Protein AF-A0A533WAW0-F1 (afdb_monomer)

Secondary structure (DSSP, 8-state):
----EEE-TTS-HHHHHHHHHHBTTTB--EEESS-SSSS------SEEEEE---S-HHHHHHHHHHHH---TT----EEEEE--TTSTHHHHHHHHHHHHHHHHHHHHTSPP----PPPS----------

Structure (mmCIF, N/CA/C/O backbone):
data_AF-A0A533WAW0-F1
#
_entry.id   AF-A0A533WAW0-F1
#
loop_
_atom_site.group_PDB
_atom_site.id
_atom_site.type_symbol
_atom_site.label_atom_id
_atom_site.label_alt_id
_atom_site.label_comp_id
_atom_site.label_asym_id
_atom_site.label_entity_id
_atom_site.label_seq_id
_atom_site.pdbx_PDB_ins_code
_atom_site.Cartn_x
_atom_site.Cartn_y
_atom_site.Cartn_z
_atom_site.occupancy
_atom_site.B_iso_or_equiv
_atom_site.auth_seq_id
_atom_site.auth_comp_id
_atom_site.auth_asym_id
_atom_site.auth_atom_id
_atom_site.pdbx_PDB_model_num
ATOM 1 N N . ASP A 1 1 ? 9.024 -22.634 -1.710 1.00 85.88 1 ASP A N 1
ATOM 2 C CA . ASP A 1 1 ? 9.080 -21.230 -1.259 1.00 85.88 1 ASP A CA 1
ATOM 3 C C . ASP A 1 1 ? 8.464 -20.299 -2.282 1.00 85.88 1 ASP A C 1
ATOM 5 O O . ASP A 1 1 ? 8.560 -20.575 -3.473 1.00 85.88 1 ASP A O 1
ATOM 9 N N . VAL A 1 2 ? 7.799 -19.235 -1.826 1.00 92.19 2 VAL A N 1
ATOM 10 C CA . VAL A 1 2 ? 7.282 -18.167 -2.696 1.00 92.19 2 VAL A CA 1
ATOM 11 C C . VAL A 1 2 ? 8.331 -17.048 -2.726 1.00 92.19 2 VAL A C 1
ATOM 13 O O . VAL A 1 2 ? 8.596 -16.480 -1.666 1.00 92.19 2 VAL A O 1
ATOM 16 N N . PRO A 1 3 ? 8.942 -16.725 -3.883 1.00 94.81 3 PRO A N 1
ATOM 17 C CA . PRO A 1 3 ? 9.908 -15.632 -3.983 1.00 94.81 3 PRO A CA 1
ATOM 18 C C . PRO A 1 3 ? 9.279 -14.303 -3.564 1.00 94.81 3 PRO A C 1
ATOM 20 O O . PRO A 1 3 ? 8.170 -13.989 -3.993 1.00 94.81 3 PRO A O 1
ATOM 23 N N . ALA A 1 4 ? 9.977 -13.527 -2.738 1.00 95.38 4 ALA A N 1
ATOM 24 C CA . ALA A 1 4 ? 9.509 -12.241 -2.232 1.00 95.38 4 ALA A CA 1
ATOM 25 C C . ALA A 1 4 ? 10.692 -11.328 -1.895 1.00 95.38 4 ALA A C 1
ATOM 27 O O . ALA A 1 4 ? 11.792 -11.806 -1.621 1.00 95.38 4 ALA A O 1
ATOM 28 N N . GLN A 1 5 ? 10.449 -10.019 -1.874 1.00 95.19 5 GLN A N 1
ATOM 29 C CA . GLN A 1 5 ? 11.430 -9.021 -1.441 1.00 95.19 5 GLN A CA 1
ATOM 30 C C . GLN A 1 5 ? 10.830 -8.047 -0.428 1.00 95.19 5 GLN A C 1
ATOM 32 O O . GLN A 1 5 ? 9.609 -7.949 -0.271 1.00 95.19 5 GLN A O 1
ATOM 37 N N . THR A 1 6 ? 11.702 -7.317 0.272 1.00 93.31 6 THR A N 1
ATOM 38 C CA . THR A 1 6 ? 11.305 -6.305 1.257 1.00 93.31 6 THR A CA 1
ATOM 39 C C . THR A 1 6 ? 12.041 -4.991 1.028 1.00 93.31 6 THR A C 1
ATOM 41 O O . THR A 1 6 ? 13.246 -4.974 0.808 1.00 93.31 6 THR A O 1
ATOM 44 N N . ILE A 1 7 ? 11.327 -3.872 1.152 1.00 89.88 7 ILE A N 1
ATOM 45 C CA . ILE A 1 7 ? 11.906 -2.527 1.159 1.00 89.88 7 ILE A CA 1
ATOM 46 C C . ILE A 1 7 ? 11.618 -1.846 2.498 1.00 89.88 7 ILE A C 1
ATOM 48 O O . ILE A 1 7 ? 10.463 -1.632 2.880 1.00 89.88 7 ILE A O 1
ATOM 52 N N . HIS A 1 8 ? 12.682 -1.425 3.176 1.00 88.06 8 HIS A N 1
ATOM 53 C CA . HIS A 1 8 ? 12.625 -0.638 4.406 1.00 88.06 8 HIS A CA 1
ATOM 54 C C . HIS A 1 8 ? 13.751 0.410 4.442 1.00 88.06 8 HIS A C 1
ATOM 56 O O . HIS A 1 8 ? 14.577 0.512 3.532 1.00 88.06 8 HIS A O 1
ATOM 62 N N . ASN A 1 9 ? 13.797 1.197 5.517 1.00 84.00 9 ASN A N 1
ATOM 63 C CA . ASN A 1 9 ? 14.748 2.295 5.709 1.00 84.00 9 ASN A CA 1
ATOM 64 C C . ASN A 1 9 ? 16.237 1.896 5.608 1.00 84.00 9 ASN A C 1
ATOM 66 O O . ASN A 1 9 ? 17.043 2.729 5.206 1.00 84.00 9 ASN A O 1
ATOM 70 N N . GLY A 1 10 ? 16.591 0.651 5.936 1.00 87.88 10 GLY A N 1
ATOM 71 C CA . GLY A 1 10 ? 17.965 0.137 5.893 1.00 87.88 10 GLY A CA 1
ATOM 72 C C . GLY A 1 10 ? 18.451 -0.263 4.497 1.00 87.88 10 GLY A C 1
ATOM 73 O O . GLY A 1 10 ? 19.656 -0.343 4.279 1.00 87.88 10 GLY A O 1
ATOM 74 N N . VAL A 1 11 ? 17.537 -0.466 3.544 1.00 89.25 11 VAL A N 1
ATOM 75 C CA . VAL A 1 11 ? 17.880 -0.807 2.155 1.00 89.25 11 VAL A CA 1
ATOM 76 C C . VAL A 1 11 ? 18.418 0.439 1.457 1.00 89.25 11 VAL A C 1
ATOM 78 O O . VAL A 1 11 ? 17.795 1.505 1.537 1.00 89.25 11 VAL A O 1
ATOM 81 N N . LYS A 1 12 ? 19.558 0.331 0.768 1.00 90.19 12 LYS A N 1
ATOM 82 C CA . LYS A 1 12 ? 20.188 1.476 0.086 1.00 90.19 12 LYS A CA 1
ATOM 83 C C . LYS A 1 12 ? 19.366 1.906 -1.137 1.00 90.19 12 LYS A C 1
ATOM 85 O O . LYS A 1 12 ? 18.767 1.052 -1.777 1.00 90.19 12 LYS A O 1
ATOM 90 N N . PRO A 1 13 ? 19.372 3.192 -1.539 1.00 86.88 13 PRO A N 1
ATOM 91 C CA . PRO A 1 13 ? 18.577 3.673 -2.678 1.00 86.88 13 PRO A CA 1
ATOM 92 C C . PRO A 1 13 ? 18.756 2.868 -3.972 1.00 86.88 13 PRO A C 1
ATOM 94 O O . PRO A 1 13 ? 17.773 2.511 -4.609 1.00 86.88 13 PRO A O 1
ATOM 97 N N . ARG A 1 14 ? 20.003 2.522 -4.322 1.00 89.38 14 ARG A N 1
ATOM 98 C CA . ARG A 1 14 ? 20.308 1.696 -5.498 1.00 89.38 14 ARG A CA 1
ATOM 99 C C . ARG A 1 14 ? 19.673 0.304 -5.411 1.00 89.38 14 ARG A C 1
ATOM 101 O O . ARG A 1 14 ? 19.051 -0.140 -6.360 1.00 89.38 14 ARG A O 1
ATOM 108 N N . GLU A 1 15 ? 19.783 -0.340 -4.258 1.00 91.25 15 GLU A N 1
ATOM 109 C CA . GLU A 1 15 ? 19.208 -1.666 -4.021 1.00 91.25 15 GLU A CA 1
ATOM 110 C C . GLU A 1 15 ? 17.671 -1.620 -4.029 1.00 91.25 15 GLU A C 1
ATOM 112 O O . GLU A 1 15 ? 17.030 -2.505 -4.578 1.00 91.25 15 GLU A O 1
ATOM 117 N N . ARG A 1 16 ? 17.051 -0.545 -3.516 1.00 89.12 16 ARG A N 1
ATOM 118 C CA . ARG A 1 16 ? 15.594 -0.340 -3.642 1.00 89.12 16 ARG A CA 1
ATOM 119 C C . ARG A 1 16 ? 15.157 -0.271 -5.101 1.00 89.12 16 ARG A C 1
ATOM 121 O O . ARG A 1 16 ? 14.115 -0.823 -5.437 1.00 89.12 16 ARG A O 1
ATOM 128 N N . GLN A 1 17 ? 15.934 0.419 -5.934 1.00 87.31 17 GLN A N 1
ATOM 129 C CA . GLN A 1 17 ? 15.665 0.532 -7.362 1.00 87.31 17 GLN A CA 1
ATOM 130 C C . GLN A 1 17 ? 15.775 -0.836 -8.048 1.00 87.31 17 GLN A C 1
ATOM 132 O O . GLN A 1 17 ? 14.845 -1.230 -8.741 1.00 87.31 17 GLN A O 1
ATOM 137 N N . GLU A 1 18 ? 16.845 -1.589 -7.780 1.00 91.06 18 GLU A N 1
ATOM 138 C CA . GLU A 1 18 ? 17.045 -2.949 -8.306 1.00 91.06 18 GLU A CA 1
ATOM 139 C C . GLU A 1 18 ? 15.896 -3.889 -7.888 1.00 91.06 18 GLU A C 1
ATOM 141 O O . GLU A 1 18 ? 15.332 -4.603 -8.716 1.00 91.06 18 GLU A O 1
ATOM 146 N N . ILE A 1 19 ? 15.467 -3.820 -6.621 1.00 92.44 19 ILE A N 1
ATOM 147 C CA . ILE A 1 19 ? 14.297 -4.551 -6.120 1.00 92.44 19 ILE A CA 1
ATOM 148 C C . ILE A 1 19 ? 13.053 -4.168 -6.938 1.00 92.44 19 ILE A C 1
ATOM 150 O O . ILE A 1 19 ? 12.413 -5.048 -7.513 1.00 92.44 19 ILE A O 1
ATOM 154 N N . LEU A 1 20 ? 12.715 -2.879 -7.044 1.00 88.19 20 LEU A N 1
ATOM 155 C CA . LEU A 1 20 ? 11.525 -2.423 -7.775 1.00 88.19 20 LEU A CA 1
ATOM 156 C C . LEU A 1 20 ? 11.552 -2.781 -9.270 1.00 88.19 20 LEU A C 1
ATOM 158 O O . LEU A 1 20 ? 10.501 -3.073 -9.833 1.00 88.19 20 LEU A O 1
ATOM 162 N N . GLU A 1 21 ? 12.723 -2.794 -9.909 1.00 89.12 21 GLU A N 1
ATOM 163 C CA . GLU A 1 21 ? 12.883 -3.145 -11.327 1.00 89.12 21 GLU A CA 1
ATOM 164 C C . GLU A 1 21 ? 12.603 -4.625 -11.625 1.00 89.12 21 GLU A C 1
ATOM 166 O O . GLU A 1 21 ? 12.087 -4.942 -12.706 1.00 89.12 21 GLU A O 1
ATOM 171 N N . SER A 1 22 ? 12.914 -5.512 -10.677 1.00 91.50 22 SER A N 1
ATOM 172 C CA . SER A 1 22 ? 12.611 -6.950 -10.734 1.00 91.50 22 SER A CA 1
ATOM 173 C C . SER A 1 22 ? 11.187 -7.293 -10.275 1.00 91.50 22 SER A C 1
ATOM 175 O O . SER A 1 22 ? 10.692 -8.394 -10.539 1.00 91.50 22 SER A O 1
ATOM 177 N N . TRP A 1 23 ? 10.500 -6.372 -9.593 1.00 90.25 23 TRP A N 1
ATOM 178 C CA . TRP A 1 23 ? 9.151 -6.607 -9.084 1.00 90.25 23 TRP A CA 1
ATOM 179 C C . TRP A 1 23 ? 8.125 -6.735 -10.219 1.00 90.25 23 TRP A C 1
ATOM 181 O O . TRP A 1 23 ? 8.097 -5.941 -11.158 1.00 90.25 23 TRP A O 1
ATOM 191 N N . GLY A 1 24 ? 7.276 -7.761 -10.142 1.00 86.69 24 GLY A N 1
ATOM 192 C CA . GLY A 1 24 ? 6.322 -8.120 -11.194 1.00 86.69 24 GLY A CA 1
ATOM 193 C C . GLY A 1 24 ? 6.931 -8.919 -12.353 1.00 86.69 24 GLY A C 1
ATOM 194 O O . GLY A 1 24 ? 6.198 -9.289 -13.268 1.00 86.69 24 GLY A O 1
ATOM 195 N N . LYS A 1 25 ? 8.244 -9.197 -12.314 1.00 91.06 25 LYS A N 1
ATOM 196 C CA . LYS A 1 25 ? 8.957 -10.056 -13.275 1.00 91.06 25 LYS A CA 1
ATOM 197 C C . LYS A 1 25 ? 9.475 -11.319 -12.593 1.00 91.06 25 LYS A C 1
ATOM 199 O O . LYS A 1 25 ? 9.062 -12.418 -12.945 1.00 91.06 25 LYS A O 1
ATOM 204 N N . ASP A 1 26 ? 10.317 -11.136 -11.576 1.00 94.62 26 ASP A N 1
ATOM 205 C CA . ASP A 1 26 ? 11.028 -12.231 -10.901 1.00 94.62 26 ASP A CA 1
ATOM 206 C C . ASP A 1 26 ? 10.290 -12.693 -9.637 1.00 94.62 26 ASP A C 1
ATOM 208 O O . ASP A 1 26 ? 10.389 -13.843 -9.211 1.00 94.62 26 ASP A O 1
ATOM 212 N N . TYR A 1 27 ? 9.532 -11.783 -9.024 1.00 94.38 27 TYR A N 1
ATOM 213 C CA . TYR A 1 27 ? 8.708 -12.036 -7.849 1.00 94.38 27 TYR A CA 1
ATOM 214 C C . TYR A 1 27 ? 7.517 -11.069 -7.811 1.00 94.38 27 TYR A C 1
ATOM 216 O O . TYR A 1 27 ? 7.551 -9.983 -8.395 1.00 94.38 27 TYR A O 1
ATOM 224 N N . PHE A 1 28 ? 6.460 -11.452 -7.095 1.00 90.81 28 PHE A N 1
ATOM 225 C CA . PHE A 1 28 ? 5.206 -10.690 -7.012 1.00 90.81 28 PHE A CA 1
ATOM 226 C C . PHE A 1 28 ? 4.901 -10.143 -5.610 1.00 90.81 28 PHE A C 1
ATOM 228 O O . PHE A 1 28 ? 4.406 -9.020 -5.513 1.00 90.81 28 PHE A O 1
ATOM 235 N N . PRO A 1 29 ? 5.198 -10.851 -4.507 1.00 93.25 29 PRO A N 1
ATOM 236 C CA . PRO A 1 29 ? 5.065 -10.285 -3.171 1.00 93.25 29 PRO A CA 1
ATOM 237 C C . PRO A 1 29 ? 6.202 -9.303 -2.865 1.00 93.25 29 PRO A C 1
ATOM 239 O O . PRO A 1 29 ? 7.377 -9.672 -2.852 1.00 93.25 29 PRO A O 1
ATOM 242 N N . LEU A 1 30 ? 5.838 -8.057 -2.569 1.00 91.12 30 LEU A N 1
ATOM 243 C CA . LEU A 1 30 ? 6.752 -7.025 -2.088 1.00 91.12 30 LEU A CA 1
ATOM 244 C C . LEU A 1 30 ? 6.221 -6.457 -0.772 1.00 91.12 30 LEU A C 1
ATOM 246 O O . LEU A 1 30 ? 5.150 -5.850 -0.736 1.00 91.12 30 LEU A O 1
ATOM 250 N N . LEU A 1 31 ? 6.979 -6.628 0.309 1.00 90.56 31 LEU A N 1
ATOM 251 C CA . LEU A 1 31 ? 6.686 -5.987 1.588 1.00 90.56 31 LEU A CA 1
ATOM 252 C C . LEU A 1 31 ? 7.369 -4.619 1.633 1.00 90.56 31 LEU A C 1
ATOM 254 O O . LEU A 1 31 ? 8.573 -4.514 1.409 1.00 90.56 31 LEU A O 1
ATOM 258 N N . SER A 1 32 ? 6.633 -3.559 1.967 1.00 85.19 32 SER A N 1
ATOM 259 C CA . SER A 1 32 ? 7.243 -2.247 2.182 1.00 85.19 32 SER A CA 1
ATOM 260 C C . SER A 1 32 ? 6.765 -1.563 3.451 1.00 85.19 32 SER A C 1
ATOM 262 O O . SER A 1 32 ? 5.572 -1.486 3.740 1.00 85.19 32 SER A O 1
ATOM 264 N N . VAL A 1 33 ? 7.721 -0.989 4.177 1.00 80.81 33 VAL A N 1
ATOM 265 C CA . VAL A 1 33 ? 7.507 -0.232 5.411 1.00 80.81 33 VAL A CA 1
ATOM 266 C C . VAL A 1 33 ? 8.087 1.167 5.211 1.00 80.81 33 VAL A C 1
ATOM 268 O O . VAL A 1 33 ? 9.235 1.284 4.808 1.00 80.81 33 VAL A O 1
ATOM 271 N N . HIS A 1 34 ? 7.321 2.238 5.461 1.00 67.44 34 HIS A N 1
ATOM 272 C CA . HIS A 1 34 ? 7.791 3.646 5.426 1.00 67.44 34 HIS A CA 1
ATOM 273 C C . HIS A 1 34 ? 8.444 4.177 4.118 1.00 67.44 34 HIS A C 1
ATOM 275 O O . HIS A 1 34 ? 8.844 5.334 4.096 1.00 67.44 34 HIS A 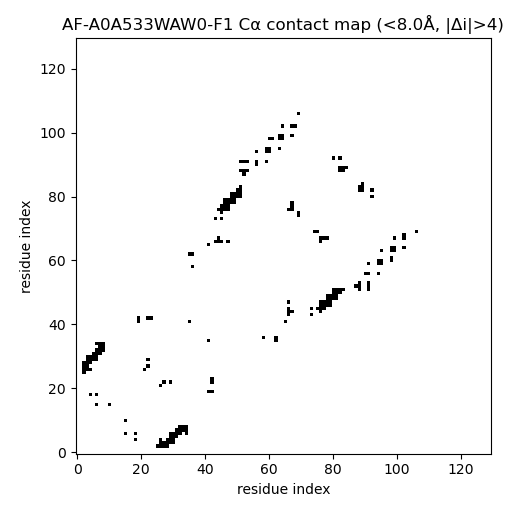O 1
ATOM 281 N N . THR A 1 35 ? 8.541 3.399 3.029 1.00 60.94 35 THR A N 1
ATOM 282 C CA . THR A 1 35 ? 9.539 3.695 1.975 1.00 60.94 35 THR A CA 1
ATOM 283 C C . THR A 1 35 ? 8.977 4.018 0.579 1.00 60.94 35 THR A C 1
ATOM 285 O O . THR A 1 35 ? 9.711 4.527 -0.261 1.00 60.94 35 THR A O 1
ATOM 288 N N . LEU A 1 36 ? 7.680 3.820 0.310 1.00 63.72 36 LEU A N 1
ATOM 289 C CA . LEU A 1 36 ? 7.080 4.079 -1.020 1.00 63.72 36 LEU A CA 1
ATOM 290 C C . LEU A 1 36 ? 6.663 5.546 -1.261 1.00 63.72 36 LEU A C 1
ATOM 292 O O . LEU A 1 36 ? 5.726 5.815 -2.009 1.00 63.72 36 LEU A O 1
ATOM 296 N N . GLU A 1 37 ? 7.281 6.509 -0.580 1.00 58.16 37 GLU A N 1
ATOM 297 C CA . GLU A 1 37 ? 6.646 7.822 -0.391 1.00 58.16 37 GLU A CA 1
ATOM 298 C C . GLU A 1 37 ? 7.161 8.937 -1.294 1.00 58.16 37 GLU A C 1
ATOM 300 O O . GLU A 1 37 ? 6.380 9.799 -1.699 1.00 58.16 37 GLU A O 1
ATOM 305 N N . ILE A 1 38 ? 8.454 8.941 -1.626 1.00 52.84 38 ILE A N 1
ATOM 306 C CA . ILE A 1 38 ? 9.075 10.061 -2.337 1.00 52.84 38 ILE A CA 1
ATOM 307 C C . ILE A 1 38 ? 10.083 9.523 -3.353 1.00 52.84 38 ILE A C 1
ATOM 309 O O . ILE A 1 38 ? 11.054 8.869 -2.983 1.00 52.84 38 ILE A O 1
ATOM 313 N N . GLY A 1 39 ? 9.846 9.818 -4.634 1.00 57.47 39 GLY A N 1
ATOM 314 C CA . GLY A 1 39 ? 10.832 9.662 -5.710 1.00 57.47 39 GLY A CA 1
ATOM 315 C C . GLY A 1 39 ? 10.820 8.347 -6.493 1.00 57.47 39 GLY A C 1
ATOM 316 O O . GLY A 1 39 ? 11.548 8.264 -7.473 1.00 57.47 39 GLY A O 1
ATOM 317 N N . TYR A 1 40 ? 9.994 7.362 -6.123 1.00 62.84 40 TYR A N 1
ATOM 318 C CA . TYR A 1 40 ? 9.915 6.080 -6.837 1.00 62.84 40 TYR A CA 1
ATOM 319 C C . TYR A 1 40 ? 8.566 5.922 -7.539 1.00 62.84 40 TYR A C 1
ATOM 321 O O . TYR A 1 40 ? 7.510 6.116 -6.926 1.00 62.84 40 TYR A O 1
ATOM 329 N N . ASP A 1 41 ? 8.613 5.584 -8.827 1.00 61.59 41 ASP A N 1
ATOM 330 C CA . ASP A 1 41 ? 7.435 5.163 -9.576 1.00 61.59 41 ASP A CA 1
ATOM 331 C C . ASP A 1 41 ? 7.130 3.718 -9.186 1.00 61.59 41 ASP A C 1
ATOM 333 O O . ASP A 1 41 ? 7.896 2.805 -9.485 1.00 61.59 41 ASP A O 1
ATOM 337 N N . VAL A 1 42 ? 6.070 3.527 -8.403 1.00 65.19 42 VAL A N 1
ATOM 338 C CA . VAL A 1 42 ? 5.653 2.195 -7.965 1.00 65.19 42 VAL A CA 1
ATOM 339 C C . VAL A 1 42 ? 4.970 1.538 -9.163 1.00 65.19 42 VAL A C 1
ATOM 341 O O . VAL A 1 42 ? 3.965 2.086 -9.626 1.00 65.19 42 VAL A O 1
ATOM 344 N N . PRO A 1 43 ? 5.473 0.390 -9.659 1.00 64.44 43 PRO A N 1
ATOM 345 C CA . PRO A 1 43 ? 4.834 -0.336 -10.745 1.00 64.44 43 PRO A CA 1
ATOM 346 C C . PRO A 1 43 ? 3.357 -0.621 -10.464 1.00 64.44 43 PRO A C 1
ATOM 348 O O . PRO A 1 43 ? 2.888 -0.596 -9.327 1.00 64.44 43 PRO A O 1
ATOM 351 N N . GLN A 1 44 ? 2.623 -0.930 -11.524 1.00 70.44 44 GLN A N 1
ATOM 352 C CA . GLN A 1 44 ? 1.205 -1.279 -11.485 1.00 70.44 44 GLN A CA 1
ATOM 353 C C . GLN A 1 44 ? 0.889 -2.347 -10.421 1.00 70.44 44 GLN A C 1
ATOM 355 O O . GLN A 1 44 ? 1.272 -3.506 -10.554 1.00 70.44 44 GLN A O 1
ATOM 360 N N . VAL A 1 45 ? 0.147 -1.966 -9.374 1.00 76.12 45 VAL A N 1
ATOM 361 C CA . VAL A 1 45 ? -0.193 -2.866 -8.256 1.00 76.12 45 VAL A CA 1
ATOM 362 C C . VAL A 1 45 ? -1.607 -3.421 -8.404 1.00 76.12 45 VAL A C 1
ATOM 364 O O . VAL A 1 45 ? -2.573 -2.697 -8.175 1.00 76.12 45 VAL A O 1
ATOM 367 N N . GLY A 1 46 ? -1.760 -4.704 -8.737 1.00 80.62 46 GLY A N 1
ATOM 368 C CA . GLY A 1 46 ? -3.082 -5.348 -8.806 1.00 80.62 46 GLY A CA 1
ATOM 369 C C . GLY A 1 46 ? -3.748 -5.539 -7.436 1.00 80.62 46 GLY A C 1
ATOM 370 O O . GLY A 1 46 ? -4.956 -5.352 -7.301 1.00 80.62 46 GLY A O 1
ATOM 371 N N . ILE A 1 47 ? -2.959 -5.868 -6.409 1.00 86.12 47 ILE A N 1
ATOM 372 C CA . ILE A 1 47 ? -3.436 -6.151 -5.050 1.00 86.12 47 ILE A CA 1
ATOM 373 C C . ILE A 1 47 ? -2.557 -5.412 -4.043 1.00 86.12 47 ILE A C 1
ATOM 375 O O . ILE A 1 47 ? -1.339 -5.577 -4.051 1.00 86.12 47 ILE A O 1
ATOM 379 N N . ALA A 1 48 ? -3.168 -4.642 -3.146 1.00 86.56 48 ALA A N 1
ATOM 380 C CA . ALA A 1 48 ? -2.497 -4.067 -1.989 1.00 86.56 48 ALA A CA 1
ATOM 381 C C . ALA A 1 48 ? -3.075 -4.618 -0.690 1.00 86.56 48 ALA A C 1
ATOM 383 O O . ALA A 1 48 ? -4.290 -4.645 -0.494 1.00 86.56 48 ALA A O 1
ATOM 384 N N . ILE A 1 49 ? -2.182 -5.010 0.214 1.00 88.94 49 ILE A N 1
ATOM 385 C CA . ILE A 1 49 ? -2.523 -5.455 1.562 1.00 88.94 49 ILE A CA 1
ATOM 386 C C . ILE A 1 49 ? -1.976 -4.421 2.538 1.00 88.94 49 ILE A C 1
ATOM 388 O O . ILE A 1 49 ? -0.780 -4.134 2.555 1.00 88.94 49 ILE A O 1
ATOM 392 N N . ILE A 1 50 ? -2.861 -3.855 3.349 1.00 85.75 50 ILE A N 1
ATOM 393 C CA . ILE A 1 50 ? -2.520 -2.905 4.401 1.00 85.75 50 ILE A CA 1
ATOM 394 C C . ILE A 1 50 ? -2.664 -3.622 5.731 1.00 85.75 50 ILE A C 1
ATOM 396 O O . ILE A 1 50 ? -3.7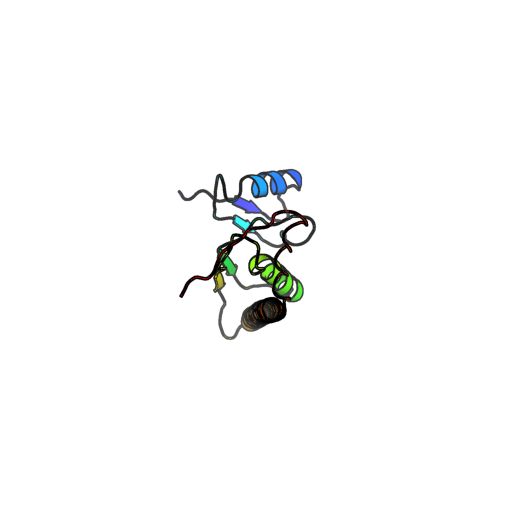59 -4.052 6.088 1.00 85.75 50 ILE A O 1
ATOM 400 N N . ILE A 1 51 ? -1.569 -3.700 6.475 1.00 86.56 51 ILE A N 1
ATOM 401 C CA . ILE A 1 51 ? -1.580 -4.150 7.864 1.00 86.56 51 ILE A CA 1
ATOM 402 C C . ILE A 1 51 ? -1.504 -2.890 8.722 1.00 86.56 51 ILE A C 1
ATOM 404 O O . ILE A 1 51 ? -0.546 -2.117 8.629 1.00 86.56 51 ILE A O 1
ATOM 408 N N . ALA A 1 52 ? -2.577 -2.615 9.458 1.00 71.88 52 ALA A N 1
ATOM 409 C CA . ALA A 1 52 ? -2.763 -1.347 10.142 1.00 71.88 52 ALA A CA 1
ATOM 410 C C . ALA A 1 52 ? -1.980 -1.297 11.464 1.00 71.88 52 ALA A C 1
ATOM 412 O O . ALA A 1 52 ? -2.239 -2.058 12.383 1.00 71.88 52 ALA A O 1
ATOM 413 N N . SER A 1 53 ? -1.014 -0.378 11.538 1.00 68.75 53 SER A N 1
ATOM 414 C CA . SER A 1 53 ? -0.529 0.242 12.777 1.00 68.75 53 SER A CA 1
ATOM 415 C C . SER A 1 53 ? 0.296 1.480 12.399 1.00 68.75 53 SER A C 1
ATOM 417 O O . SER A 1 53 ? 1.524 1.439 12.313 1.00 68.75 53 SER A O 1
ATOM 419 N N . THR A 1 54 ? -0.349 2.594 12.059 1.00 72.25 54 THR A N 1
ATOM 420 C CA . THR A 1 54 ? 0.390 3.827 11.738 1.00 72.25 54 THR A CA 1
ATOM 421 C C . THR A 1 54 ? -0.324 5.057 12.264 1.00 72.25 54 THR A C 1
ATOM 423 O O . THR A 1 54 ? -1.548 5.115 12.299 1.00 72.25 54 THR A O 1
ATOM 426 N N . SER A 1 55 ? 0.451 6.047 12.699 1.00 69.12 55 SER A N 1
ATOM 427 C CA . SER A 1 55 ? -0.039 7.364 13.105 1.00 69.12 55 SER A CA 1
ATOM 428 C C . SER A 1 55 ? -0.103 8.348 11.933 1.00 69.12 55 SER A C 1
ATOM 430 O O . SER A 1 55 ? -0.721 9.404 12.057 1.00 69.12 55 SER A O 1
ATOM 432 N N . ASN A 1 56 ? 0.493 8.016 10.780 1.00 76.31 56 ASN A N 1
ATOM 433 C CA . ASN A 1 56 ? 0.604 8.936 9.651 1.00 76.31 56 ASN A CA 1
ATOM 434 C C . ASN A 1 56 ? -0.483 8.705 8.592 1.00 76.31 56 ASN A C 1
ATOM 436 O O . ASN A 1 56 ? -0.264 8.120 7.532 1.00 76.31 56 ASN A O 1
ATOM 440 N N . MET A 1 57 ? -1.689 9.187 8.890 1.00 78.94 57 MET A N 1
ATOM 441 C CA . MET A 1 57 ? -2.874 9.003 8.043 1.00 78.94 57 MET A CA 1
ATOM 442 C C . MET A 1 57 ? -2.757 9.655 6.661 1.00 78.94 57 MET A C 1
ATOM 444 O O . MET A 1 57 ? -3.240 9.103 5.672 1.00 78.94 57 MET A O 1
ATOM 448 N N . ASN A 1 58 ? -2.085 10.804 6.564 1.00 77.19 58 ASN A N 1
ATOM 449 C CA . ASN A 1 58 ? -1.928 11.513 5.292 1.00 77.19 58 ASN A CA 1
ATOM 450 C C . ASN A 1 58 ? -1.092 10.700 4.296 1.00 77.19 58 ASN A C 1
ATOM 452 O O . ASN A 1 58 ? -1.439 10.612 3.117 1.00 77.19 58 ASN A O 1
ATOM 456 N N . GLN A 1 59 ? -0.031 10.057 4.783 1.00 76.50 59 GLN A N 1
ATOM 457 C CA . GLN A 1 59 ? 0.792 9.149 3.989 1.00 76.50 59 GLN A CA 1
ATOM 458 C C . GLN A 1 59 ? -0.002 7.934 3.499 1.00 76.50 59 GLN A C 1
ATOM 460 O O . GLN A 1 59 ? 0.076 7.583 2.322 1.00 76.50 59 GLN A O 1
ATOM 465 N N . VAL A 1 60 ? -0.828 7.331 4.363 1.00 78.06 60 VAL A N 1
ATOM 466 C CA . VAL A 1 60 ? -1.702 6.205 3.986 1.00 78.06 60 VAL A CA 1
ATOM 467 C C . VAL A 1 60 ? -2.626 6.590 2.831 1.00 78.06 60 VAL A C 1
ATOM 469 O O . VAL A 1 60 ? -2.657 5.888 1.822 1.00 78.06 60 VAL A O 1
ATOM 472 N N . ALA A 1 61 ? -3.328 7.722 2.932 1.00 78.00 61 ALA A N 1
ATOM 473 C CA . ALA A 1 61 ? -4.243 8.174 1.884 1.00 78.00 61 ALA A CA 1
ATOM 474 C C . ALA A 1 61 ? -3.536 8.353 0.529 1.00 78.00 61 ALA A C 1
ATOM 476 O O . ALA A 1 61 ? -4.045 7.923 -0.506 1.00 78.00 61 ALA A O 1
ATOM 477 N N . GLN A 1 62 ? -2.341 8.951 0.529 1.00 76.69 62 GLN A N 1
ATOM 478 C CA . GLN A 1 62 ? -1.560 9.162 -0.692 1.00 76.69 62 GLN A CA 1
ATOM 479 C C . GLN A 1 62 ? -1.055 7.850 -1.298 1.00 76.69 62 GLN A C 1
ATOM 481 O O . GLN A 1 62 ? -1.132 7.674 -2.514 1.00 76.69 62 GLN A O 1
ATOM 486 N N . ARG A 1 63 ? -0.569 6.916 -0.469 1.00 77.19 63 ARG A N 1
ATOM 487 C CA . ARG A 1 63 ? -0.143 5.580 -0.918 1.00 77.19 63 ARG A CA 1
ATOM 488 C C . ARG A 1 63 ? -1.291 4.832 -1.577 1.00 77.19 63 ARG A C 1
ATOM 490 O O . ARG A 1 63 ? -1.120 4.300 -2.668 1.00 77.19 63 ARG A O 1
ATOM 497 N N . ILE A 1 64 ? -2.469 4.850 -0.958 1.00 78.75 64 ILE A N 1
ATOM 498 C CA . ILE A 1 64 ? -3.654 4.199 -1.519 1.00 78.75 64 ILE A CA 1
ATOM 499 C C . ILE A 1 64 ? -4.073 4.846 -2.821 1.00 78.75 64 ILE A C 1
ATOM 501 O O . ILE A 1 64 ? -4.260 4.127 -3.794 1.00 78.75 64 ILE A O 1
ATOM 505 N N . GLY A 1 65 ? -4.078 6.177 -2.896 1.00 75.31 65 GLY A N 1
ATOM 506 C CA . GLY A 1 65 ? -4.310 6.887 -4.152 1.00 75.31 65 GLY A CA 1
ATOM 507 C C . GLY A 1 65 ? -3.339 6.500 -5.277 1.00 75.31 65 GLY A C 1
ATOM 508 O O . GLY A 1 65 ? -3.723 6.549 -6.439 1.00 75.31 65 GLY A O 1
ATOM 509 N N . ARG A 1 66 ? -2.094 6.098 -4.976 1.00 75.81 66 ARG A N 1
ATOM 510 C CA . ARG A 1 66 ? -1.148 5.578 -5.987 1.00 75.81 66 ARG A CA 1
ATOM 511 C C . ARG A 1 66 ? -1.483 4.151 -6.415 1.00 75.81 66 ARG A C 1
ATOM 513 O O . ARG A 1 66 ? -1.390 3.846 -7.595 1.00 75.81 66 ARG A O 1
ATOM 520 N N . VAL A 1 67 ? -1.898 3.305 -5.475 1.00 76.31 67 VAL A N 1
ATOM 521 C CA . VAL A 1 67 ? -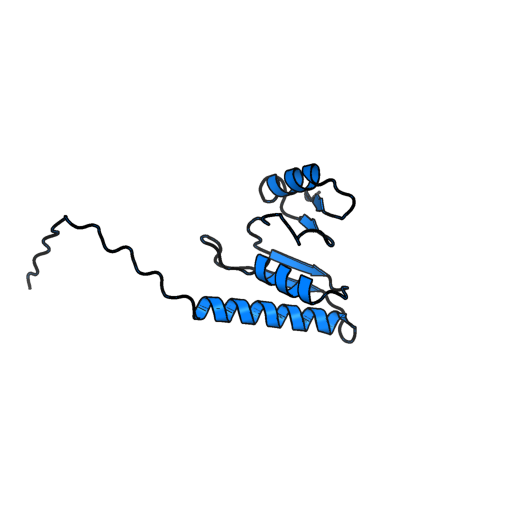2.281 1.911 -5.741 1.00 76.31 67 VAL A CA 1
ATOM 522 C C . VAL A 1 67 ? -3.560 1.824 -6.573 1.00 76.31 67 VAL A C 1
ATOM 524 O O . VAL A 1 67 ? -3.629 1.034 -7.512 1.00 76.31 67 VAL A O 1
ATOM 527 N N . VAL A 1 68 ? -4.589 2.598 -6.221 1.00 73.00 68 VAL A N 1
ATOM 528 C CA . VAL A 1 68 ? -5.931 2.458 -6.816 1.00 73.00 68 VAL A CA 1
ATOM 529 C C . VAL A 1 68 ? -6.119 3.252 -8.102 1.00 73.00 68 VAL A C 1
ATOM 531 O O . VAL A 1 68 ? -7.094 3.009 -8.809 1.00 73.00 68 VAL A O 1
ATOM 534 N N . ARG A 1 69 ? -5.173 4.142 -8.437 1.00 69.81 69 ARG A N 1
ATOM 535 C CA . ARG A 1 69 ? -5.233 4.960 -9.650 1.00 69.81 69 ARG A CA 1
ATOM 536 C C . ARG A 1 69 ? -5.437 4.075 -10.878 1.00 69.81 69 ARG A C 1
ATOM 538 O O . ARG A 1 69 ? -4.675 3.135 -11.107 1.00 69.81 69 ARG A O 1
ATOM 545 N N . LYS A 1 70 ? -6.442 4.419 -11.683 1.00 64.19 70 LYS A N 1
ATOM 546 C CA . LYS A 1 70 ? -6.666 3.809 -12.997 1.00 64.19 70 LYS A CA 1
ATOM 547 C C . LYS A 1 70 ? -5.561 4.216 -13.965 1.00 64.19 70 LYS A C 1
ATOM 549 O O . LYS A 1 70 ? -5.195 5.386 -14.055 1.00 64.19 70 LYS A O 1
ATOM 554 N N . VAL A 1 71 ? -5.059 3.238 -14.691 1.00 67.81 71 VAL A N 1
ATOM 555 C CA . VAL A 1 71 ? -3.974 3.347 -15.665 1.00 67.81 71 VAL A CA 1
ATOM 556 C C . VAL A 1 71 ? -4.290 2.354 -16.777 1.00 67.81 71 VAL A C 1
ATOM 558 O O . VAL A 1 71 ? -4.882 1.307 -16.507 1.00 67.81 71 VAL A O 1
ATOM 561 N N . ASP A 1 72 ? -3.954 2.697 -18.019 1.00 58.78 72 ASP A N 1
ATOM 562 C CA . ASP A 1 72 ? -4.305 1.876 -19.182 1.00 58.78 72 ASP A CA 1
ATOM 563 C C . ASP A 1 72 ? -3.797 0.434 -19.006 1.00 58.78 72 ASP A C 1
ATOM 565 O O . ASP A 1 72 ? -2.647 0.208 -18.624 1.00 58.78 72 ASP A O 1
ATOM 569 N N . GLY A 1 73 ? -4.681 -0.541 -19.240 1.00 65.56 73 GLY A N 1
ATOM 570 C CA . GLY A 1 73 ? -4.401 -1.969 -19.049 1.00 65.56 73 GLY A CA 1
ATOM 571 C C . GLY A 1 73 ? -4.691 -2.522 -17.647 1.00 65.56 73 GLY A C 1
ATOM 572 O O . GLY A 1 73 ? -4.501 -3.717 -17.432 1.00 65.56 73 GLY A O 1
ATOM 573 N N . LYS A 1 74 ? -5.170 -1.700 -16.702 1.00 67.75 74 LYS A N 1
ATOM 574 C CA . LYS A 1 74 ? -5.608 -2.148 -15.372 1.00 67.75 74 LYS A CA 1
ATOM 575 C C . LYS A 1 74 ? -7.085 -1.853 -15.145 1.00 67.75 74 LYS A C 1
ATOM 577 O O . LYS A 1 74 ? -7.467 -0.737 -14.791 1.00 67.75 74 LYS A O 1
ATOM 582 N N . ASP A 1 75 ? -7.900 -2.892 -15.266 1.00 68.50 75 ASP A N 1
ATOM 583 C CA . ASP A 1 75 ? -9.348 -2.766 -15.095 1.00 68.50 75 ASP A CA 1
ATOM 584 C C . ASP A 1 75 ? -9.760 -2.706 -13.618 1.00 68.50 75 ASP A C 1
ATOM 586 O O . ASP A 1 75 ? -10.787 -2.109 -13.285 1.00 68.50 75 ASP A O 1
ATOM 590 N N . 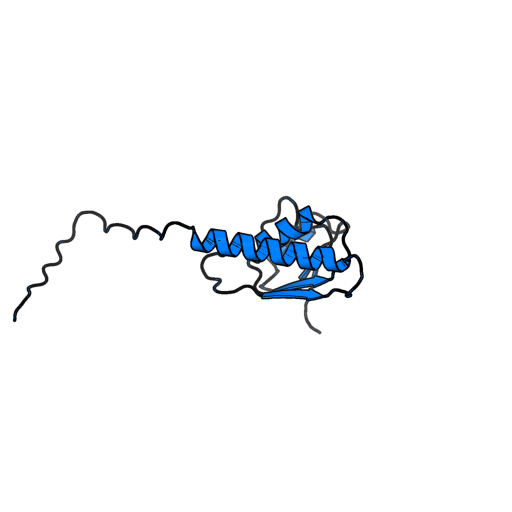GLN A 1 76 ? -8.970 -3.310 -12.718 1.00 73.25 76 GLN A N 1
ATOM 591 C CA . GLN A 1 76 ? -9.299 -3.433 -11.294 1.00 73.25 76 GLN A CA 1
ATOM 592 C C . GLN A 1 76 ? -8.058 -3.401 -10.385 1.00 73.25 76 GLN A C 1
ATOM 594 O O . GLN A 1 76 ? -6.967 -3.834 -10.759 1.00 73.25 76 GLN A O 1
ATOM 599 N N . ALA A 1 77 ? -8.240 -2.894 -9.163 1.00 82.50 77 ALA A N 1
ATOM 600 C CA . ALA A 1 77 ? -7.283 -2.973 -8.063 1.00 82.50 77 ALA A CA 1
ATOM 601 C C . ALA A 1 77 ? -8.016 -3.483 -6.818 1.00 82.50 77 ALA A C 1
A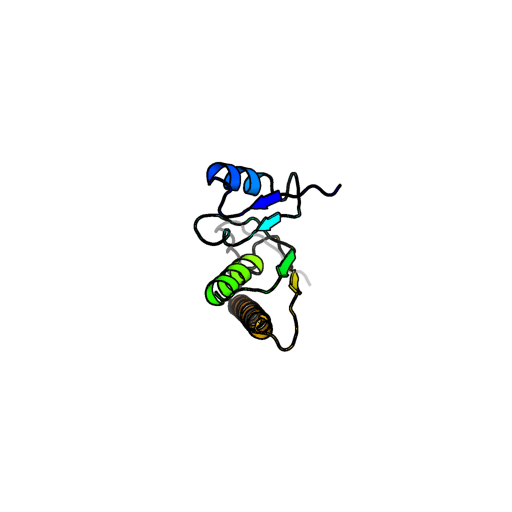TOM 603 O O . ALA A 1 77 ? -9.093 -2.977 -6.499 1.00 82.50 77 ALA A O 1
ATOM 604 N N . LEU A 1 78 ? -7.433 -4.440 -6.100 1.00 85.31 78 LEU A N 1
ATOM 605 C CA . LEU A 1 78 ? -7.972 -4.917 -4.827 1.00 85.31 78 LEU A CA 1
ATOM 606 C C . LEU A 1 78 ? -7.177 -4.323 -3.669 1.00 85.31 78 LEU A C 1
ATOM 608 O O . LEU A 1 78 ? -5.947 -4.361 -3.660 1.00 85.31 78 LEU A O 1
ATOM 612 N N . VAL A 1 79 ? -7.885 -3.791 -2.675 1.00 86.44 79 VAL A N 1
ATOM 613 C CA . VAL A 1 79 ? -7.288 -3.280 -1.439 1.00 86.44 79 VAL A CA 1
ATOM 614 C C . VAL A 1 79 ? -7.851 -4.069 -0.267 1.00 86.44 79 VAL A C 1
ATOM 616 O O . VAL A 1 79 ? -9.041 -3.985 0.029 1.00 86.44 79 VAL A O 1
ATOM 619 N N . TYR A 1 80 ? -6.984 -4.812 0.412 1.00 89.81 80 TYR A N 1
ATOM 620 C CA . TYR A 1 80 ? -7.300 -5.506 1.654 1.00 89.81 80 TYR A CA 1
ATOM 621 C C . TYR A 1 80 ? -6.761 -4.706 2.834 1.00 89.81 80 TYR A C 1
ATOM 623 O O . TYR A 1 80 ? -5.597 -4.305 2.840 1.00 89.81 80 TYR A O 1
ATOM 631 N N . VAL A 1 81 ? -7.599 -4.493 3.847 1.00 89.50 81 VAL A N 1
ATOM 632 C CA . VAL A 1 81 ? -7.208 -3.837 5.099 1.00 89.50 81 VAL A CA 1
ATOM 633 C C . VAL A 1 81 ? -7.362 -4.836 6.232 1.00 89.50 81 VAL A C 1
ATOM 635 O O . VAL A 1 81 ? -8.474 -5.257 6.542 1.00 89.50 81 VAL A O 1
ATOM 638 N N . VAL A 1 82 ? -6.244 -5.201 6.849 1.00 91.00 82 VAL A N 1
ATOM 639 C CA . VAL A 1 82 ? -6.204 -5.999 8.074 1.00 91.00 82 VAL A CA 1
ATOM 640 C C . VAL A 1 82 ? -6.088 -5.029 9.243 1.00 91.00 82 VAL A C 1
ATOM 642 O O . VAL A 1 82 ? -5.126 -4.262 9.319 1.00 91.00 82 VAL A O 1
ATOM 645 N N . TYR A 1 83 ? -7.090 -5.033 10.120 1.00 89.88 83 TYR A N 1
ATOM 646 C CA . TYR A 1 83 ? -7.203 -4.112 11.248 1.00 89.88 83 TYR A CA 1
ATOM 647 C C . TYR A 1 83 ? -7.824 -4.806 12.460 1.00 89.88 83 TYR A C 1
ATOM 649 O O . TYR A 1 83 ? -8.572 -5.775 12.307 1.00 89.88 83 TYR A O 1
ATOM 657 N N . VAL A 1 84 ? -7.545 -4.290 13.657 1.00 91.12 84 VAL A N 1
ATOM 658 C CA . VAL A 1 84 ? -8.215 -4.733 14.885 1.00 91.12 84 VAL A CA 1
ATOM 659 C C . VAL A 1 84 ? -9.313 -3.738 15.255 1.00 91.12 84 VAL A C 1
ATOM 661 O O . VAL A 1 84 ? -9.037 -2.573 15.544 1.00 91.12 84 VAL A O 1
ATOM 664 N N . SER A 1 85 ? -10.564 -4.201 15.257 1.00 90.75 85 SER A N 1
ATOM 665 C CA . SER A 1 85 ? -11.735 -3.383 15.602 1.00 90.75 85 SER A CA 1
ATOM 666 C C . SER A 1 85 ? -11.658 -2.844 17.033 1.00 90.75 85 SER A C 1
ATOM 668 O O . SER A 1 85 ? -11.238 -3.557 17.944 1.00 90.75 85 SER A O 1
ATOM 670 N N . GLY A 1 86 ? -12.123 -1.611 17.248 1.00 90.62 86 GLY A N 1
ATOM 671 C CA . GLY A 1 86 ? -12.124 -0.968 18.567 1.00 90.62 86 GLY A CA 1
ATOM 672 C C . GLY A 1 86 ? -10.753 -0.433 18.986 1.00 90.62 86 GLY A C 1
ATOM 673 O O . GLY A 1 86 ? -10.547 -0.095 20.151 1.00 90.62 86 GLY A O 1
ATOM 674 N N . THR A 1 87 ? -9.806 -0.359 18.049 1.00 89.38 87 THR A N 1
ATOM 675 C CA . THR A 1 87 ? -8.460 0.176 18.275 1.00 89.38 87 THR A CA 1
ATOM 676 C C . THR A 1 87 ? -8.210 1.409 17.406 1.00 89.38 87 THR A C 1
ATOM 678 O O . THR A 1 87 ? -9.069 1.874 16.657 1.00 89.38 87 THR A O 1
ATOM 681 N N . LYS A 1 88 ? -6.992 1.959 17.471 1.00 84.94 88 LYS A N 1
ATOM 682 C CA . LYS A 1 88 ? -6.587 3.077 16.606 1.00 84.94 88 LYS A CA 1
ATOM 683 C C . LYS A 1 88 ? -6.637 2.724 15.113 1.00 84.94 88 LYS A C 1
ATOM 685 O O . LYS A 1 88 ? -6.693 3.648 14.299 1.00 84.94 88 LYS A O 1
ATOM 690 N N . ASP A 1 89 ? -6.658 1.441 14.758 1.00 88.19 89 ASP A N 1
ATOM 691 C CA . ASP A 1 89 ? -6.699 0.985 13.369 1.00 88.19 89 ASP A CA 1
ATOM 692 C C . ASP A 1 89 ? -8.016 1.332 12.661 1.00 88.19 89 ASP A C 1
ATOM 694 O O . ASP A 1 89 ? -8.031 1.482 11.438 1.00 88.19 89 ASP A O 1
ATOM 698 N N . ASP A 1 90 ? -9.102 1.573 13.404 1.00 89.31 90 ASP A N 1
ATOM 699 C CA . ASP A 1 90 ? -10.377 2.034 12.834 1.00 89.31 90 ASP A CA 1
ATOM 700 C C . ASP A 1 90 ? -10.203 3.354 12.053 1.00 89.31 90 ASP A C 1
ATOM 702 O O . ASP A 1 90 ? -10.887 3.623 11.057 1.00 89.31 90 ASP A O 1
ATOM 706 N N . ASN A 1 91 ? -9.220 4.172 12.448 1.00 87.75 91 ASN A N 1
ATOM 707 C CA . ASN A 1 91 ? -8.851 5.385 11.723 1.00 87.75 91 ASN A CA 1
ATOM 708 C C . ASN A 1 91 ? -8.206 5.076 10.369 1.00 87.75 91 ASN A C 1
ATOM 710 O O . ASN A 1 91 ? -8.517 5.750 9.386 1.00 87.75 91 ASN A O 1
ATOM 714 N N . VAL A 1 92 ? -7.356 4.046 10.304 1.00 86.38 92 VAL A N 1
ATOM 715 C CA . VAL A 1 92 ? -6.733 3.587 9.054 1.00 86.38 92 VAL A CA 1
ATOM 716 C C . VAL A 1 92 ? -7.821 3.131 8.091 1.00 86.38 92 VAL A C 1
ATOM 718 O O . VAL A 1 92 ? -7.857 3.601 6.955 1.00 86.38 92 VAL A O 1
ATOM 721 N N . LEU A 1 93 ? -8.760 2.299 8.554 1.00 89.44 93 LEU A N 1
ATOM 722 C CA . LEU A 1 93 ? -9.874 1.826 7.731 1.00 89.44 93 LEU A CA 1
ATOM 723 C C . LEU A 1 93 ? -10.681 2.990 7.138 1.00 89.44 93 LEU A C 1
ATOM 725 O O . LEU A 1 93 ? -10.974 3.002 5.942 1.00 89.44 93 LEU A O 1
ATOM 729 N N . ARG A 1 94 ? -11.015 3.991 7.958 1.00 90.00 94 ARG A N 1
ATOM 730 C CA . ARG A 1 94 ? -11.764 5.179 7.524 1.00 90.00 94 ARG A CA 1
ATOM 731 C C . ARG A 1 94 ? -11.016 5.993 6.467 1.00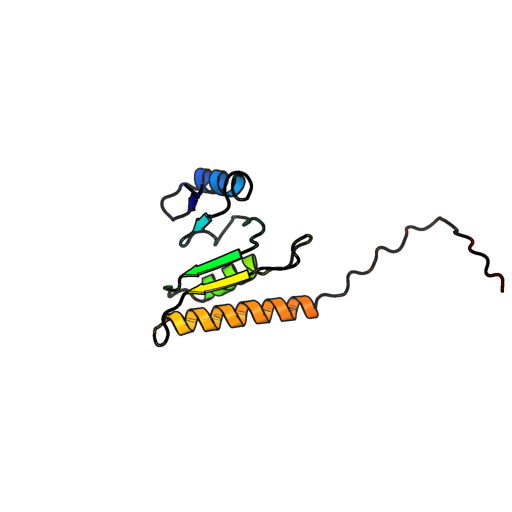 90.00 94 ARG A C 1
ATOM 733 O O . ARG A 1 94 ? -11.621 6.421 5.487 1.00 90.00 94 ARG A O 1
ATOM 740 N N . VAL A 1 95 ? -9.712 6.188 6.643 1.00 88.19 95 VAL A N 1
ATOM 741 C CA . VAL A 1 95 ? -8.871 6.927 5.688 1.00 88.19 95 VAL A CA 1
ATOM 742 C C . VAL A 1 95 ? -8.751 6.179 4.363 1.00 88.19 95 VAL A C 1
ATOM 744 O O . VAL A 1 95 ? -8.852 6.799 3.305 1.00 88.19 95 VAL A O 1
ATOM 747 N N . VAL A 1 96 ? -8.580 4.856 4.408 1.00 86.56 96 VAL A N 1
ATOM 748 C CA . VAL A 1 96 ? -8.502 4.014 3.207 1.00 86.56 96 VAL A CA 1
ATOM 749 C C . VAL A 1 96 ? -9.814 4.069 2.425 1.00 86.56 96 VAL A C 1
ATOM 751 O O . VAL A 1 96 ? -9.778 4.317 1.222 1.00 86.56 96 VAL A O 1
ATOM 754 N N . LYS A 1 97 ? -10.967 3.933 3.098 1.00 88.31 97 LYS A N 1
ATOM 755 C CA . LYS A 1 97 ? -12.292 4.071 2.465 1.00 88.31 97 LYS A CA 1
ATOM 756 C C . LYS A 1 97 ? -12.448 5.421 1.762 1.00 88.31 97 LYS A C 1
ATOM 758 O O . LYS A 1 97 ? -12.717 5.460 0.565 1.00 88.31 97 LYS A O 1
ATOM 763 N N . ALA A 1 98 ? -12.156 6.514 2.468 1.00 88.69 98 ALA A N 1
ATOM 764 C CA . ALA A 1 98 ? -12.258 7.859 1.908 1.00 88.69 98 ALA A CA 1
ATOM 765 C C . ALA A 1 98 ? -11.299 8.097 0.723 1.00 88.69 98 ALA A C 1
ATOM 767 O O . ALA A 1 98 ? -11.626 8.841 -0.202 1.00 88.69 98 ALA A O 1
ATOM 768 N N . ALA A 1 99 ? -10.104 7.496 0.736 1.00 83.56 99 ALA A N 1
ATOM 769 C CA . ALA A 1 99 ? -9.150 7.603 -0.367 1.00 83.56 99 ALA A CA 1
ATOM 770 C C . ALA A 1 99 ? -9.634 6.865 -1.628 1.00 83.56 99 ALA A C 1
ATOM 772 O O . ALA A 1 99 ? -9.471 7.384 -2.731 1.00 83.56 99 ALA A O 1
ATOM 773 N N . ILE A 1 100 ? -10.254 5.692 -1.460 1.00 83.25 100 ILE A N 1
ATOM 774 C CA . ILE A 1 100 ? -10.818 4.894 -2.558 1.00 83.25 100 ILE A CA 1
ATOM 775 C C . ILE A 1 100 ? -12.029 5.603 -3.180 1.00 83.25 100 ILE A C 1
ATOM 777 O O . ILE A 1 100 ? -12.104 5.731 -4.401 1.00 83.25 100 ILE A O 1
ATOM 781 N N . GLU A 1 101 ? -12.945 6.118 -2.356 1.00 84.75 101 GLU A N 1
ATOM 782 C CA . GLU A 1 101 ? -14.139 6.842 -2.818 1.00 84.75 101 GLU A CA 1
ATOM 783 C C . GLU A 1 101 ? -13.765 8.088 -3.637 1.00 84.75 101 GLU A C 1
ATOM 785 O O . GLU A 1 101 ? -14.283 8.290 -4.736 1.00 84.75 101 GLU A O 1
ATOM 790 N N . LYS A 1 102 ? -12.791 8.878 -3.160 1.00 77.94 102 LYS A N 1
ATOM 791 C CA . LYS A 1 102 ? -12.306 10.076 -3.866 1.00 77.94 102 LYS A CA 1
ATOM 792 C C . LYS A 1 102 ? -11.698 9.777 -5.235 1.00 77.94 102 LYS A C 1
ATOM 794 O O . LYS A 1 102 ? -11.873 10.573 -6.157 1.00 77.94 102 LYS A O 1
ATOM 799 N N . ASP A 1 103 ? -10.956 8.679 -5.378 1.00 72.19 103 ASP A N 1
ATOM 800 C CA . ASP A 1 103 ? -10.392 8.292 -6.679 1.00 72.19 103 ASP A CA 1
ATOM 801 C C . ASP A 1 103 ? -11.493 7.807 -7.636 1.00 72.19 103 ASP A C 1
ATOM 803 O O . ASP A 1 103 ? -11.518 8.195 -8.808 1.00 72.19 103 ASP A O 1
ATOM 807 N N . GLY A 1 104 ? -12.478 7.069 -7.108 1.00 68.12 104 GLY A N 1
ATOM 808 C CA . GLY A 1 104 ? -13.683 6.673 -7.838 1.00 68.12 104 GLY A CA 1
ATOM 809 C C . GLY A 1 104 ? -14.456 7.868 -8.404 1.00 68.12 104 GLY A C 1
ATOM 810 O O . GLY A 1 104 ? -14.753 7.899 -9.599 1.00 68.12 104 GLY A O 1
ATOM 811 N N . GLU A 1 105 ? -14.712 8.898 -7.593 1.00 71.38 105 GLU A N 1
ATOM 812 C CA . GLU A 1 105 ? -15.370 10.135 -8.043 1.00 71.38 105 GLU A CA 1
ATOM 813 C C . GLU A 1 105 ? -14.578 10.860 -9.139 1.00 71.38 105 GLU A C 1
ATOM 815 O O . GLU A 1 105 ? -15.154 11.389 -10.096 1.00 71.38 105 GLU A O 1
ATOM 820 N N . ARG A 1 106 ? -13.245 10.877 -9.027 1.00 66.69 106 ARG A N 1
ATOM 821 C CA . ARG A 1 106 ? -12.35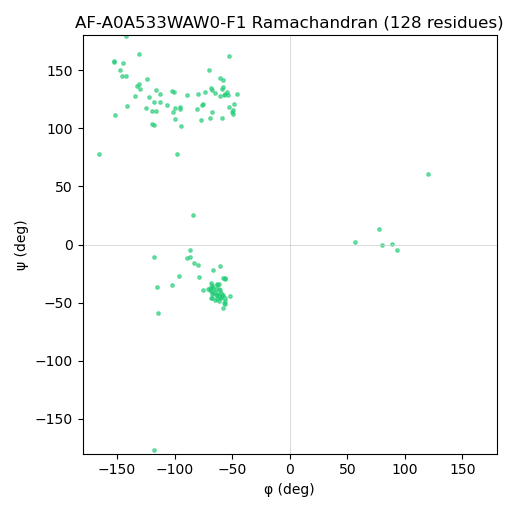7 11.493 -10.020 1.00 66.69 106 ARG A CA 1
ATOM 822 C C . ARG A 1 106 ? -12.437 10.783 -11.368 1.00 66.69 106 ARG A C 1
ATOM 824 O O . ARG A 1 106 ? -12.443 11.454 -12.397 1.00 66.69 106 ARG A O 1
ATOM 831 N N . ALA A 1 107 ? -12.547 9.456 -11.358 1.00 61.12 107 ALA A N 1
ATOM 832 C CA . ALA A 1 107 ? -12.716 8.655 -12.565 1.00 61.12 107 ALA A CA 1
ATOM 833 C C . ALA A 1 107 ? -14.068 8.908 -13.253 1.00 61.12 107 ALA A C 1
ATOM 835 O O . ALA A 1 107 ? -14.114 8.971 -14.478 1.00 61.12 107 ALA A O 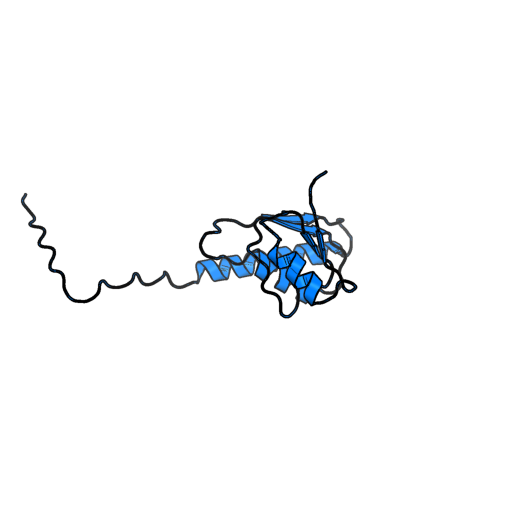1
ATOM 836 N N . VAL A 1 108 ? -15.152 9.104 -12.492 1.00 62.19 108 VAL A N 1
ATOM 837 C CA . VAL A 1 108 ? -16.478 9.442 -13.052 1.00 62.19 108 VAL A CA 1
ATOM 838 C C . VAL A 1 108 ? -16.480 10.835 -13.691 1.00 62.19 108 VAL A C 1
ATOM 840 O O . VAL A 1 108 ? -17.149 11.060 -14.695 1.00 62.19 108 VAL A O 1
ATOM 843 N N . ARG A 1 109 ? -15.720 11.780 -13.126 1.00 62.62 109 ARG A N 1
ATOM 844 C CA . ARG A 1 109 ? -15.633 13.168 -13.611 1.00 62.62 109 ARG A CA 1
ATOM 845 C C . ARG A 1 109 ? -14.594 13.387 -14.715 1.00 62.62 109 ARG A C 1
ATOM 847 O O . ARG A 1 109 ? -14.494 14.506 -15.220 1.00 62.62 109 ARG A O 1
ATOM 854 N N . ALA A 1 110 ? -13.803 12.377 -15.079 1.00 59.69 110 ALA A N 1
ATOM 855 C CA . ALA A 1 110 ? -12.820 12.509 -16.147 1.00 59.69 110 ALA A CA 1
ATOM 856 C C . ALA A 1 110 ? -13.541 12.751 -17.489 1.00 59.69 110 ALA A C 1
ATOM 858 O O . ALA A 1 110 ? -14.480 12.021 -17.814 1.00 59.69 110 ALA A O 1
ATOM 859 N N . PRO A 1 111 ? -13.146 13.767 -18.280 1.00 51.69 111 PRO A N 1
ATOM 860 C CA . PRO A 1 111 ? -13.776 14.010 -19.569 1.00 51.69 111 PRO A CA 1
ATOM 861 C C . PRO A 1 111 ? -13.577 12.780 -20.455 1.00 51.69 111 PRO A C 1
ATOM 863 O O . PRO A 1 111 ? -12.446 12.321 -20.625 1.00 51.69 111 PRO A O 1
ATOM 866 N N . ALA A 1 112 ? -14.674 12.258 -21.018 1.00 54.94 112 ALA A N 1
ATOM 867 C CA . ALA A 1 112 ? -14.628 11.183 -22.001 1.00 54.94 112 ALA A CA 1
ATOM 868 C C . ALA A 1 112 ? -13.586 11.548 -23.063 1.00 54.94 112 ALA A C 1
ATOM 870 O O . ALA A 1 112 ? -13.666 12.624 -23.667 1.00 54.94 112 ALA A O 1
ATOM 871 N N . ALA A 1 113 ? -12.570 10.696 -23.224 1.00 52.28 113 ALA A N 1
ATOM 872 C CA . ALA A 1 113 ? -11.483 10.932 -24.156 1.00 52.28 113 ALA A CA 1
ATOM 873 C C . ALA A 1 113 ? -12.080 11.306 -25.519 1.00 52.28 113 ALA A C 1
ATOM 875 O O . ALA A 1 113 ? -12.797 10.515 -26.132 1.00 52.28 113 ALA A O 1
ATOM 876 N N . LYS A 1 114 ? -11.833 12.542 -25.976 1.00 45.53 114 LYS A N 1
ATOM 877 C CA . LYS A 1 114 ? -12.223 12.965 -27.321 1.00 45.53 114 LYS A CA 1
ATOM 878 C C . LYS A 1 114 ? -11.529 12.016 -28.288 1.00 45.53 114 LYS A C 1
ATOM 880 O O . LYS A 1 114 ? -10.308 12.079 -28.429 1.00 45.53 114 LYS A O 1
ATOM 885 N N . GLY A 1 115 ? -12.309 11.145 -28.930 1.00 43.16 115 GLY A N 1
ATOM 886 C CA . GLY A 1 115 ? -11.834 10.294 -30.010 1.00 43.16 115 GLY A CA 1
ATOM 887 C C . GLY A 1 115 ? -11.010 11.137 -30.978 1.00 43.16 115 GLY A C 1
ATOM 888 O O . GLY A 1 115 ? -11.425 12.237 -31.362 1.00 43.16 115 GLY A O 1
ATOM 889 N N . LYS A 1 116 ? -9.803 10.663 -31.306 1.00 46.62 116 LYS A N 1
ATOM 890 C CA . LYS A 1 116 ? -8.960 11.283 -32.330 1.00 46.62 116 LYS A CA 1
ATOM 891 C C . LYS A 1 116 ? -9.827 11.473 -33.573 1.00 46.62 116 LYS A C 1
ATOM 893 O O . LYS A 1 116 ? -10.278 10.498 -34.168 1.00 46.62 116 LYS A O 1
ATOM 898 N N . ARG A 1 117 ? -10.082 12.731 -33.943 1.00 41.00 117 ARG A N 1
ATOM 899 C CA . ARG A 1 117 ? -10.669 13.054 -35.245 1.00 41.00 117 ARG A CA 1
ATOM 900 C C . ARG A 1 117 ? -9.750 12.438 -36.305 1.00 41.00 117 ARG A C 1
ATOM 902 O O . ARG A 1 117 ? -8.539 12.653 -36.202 1.00 41.00 117 ARG A O 1
ATOM 909 N N . PRO A 1 118 ? -10.273 11.673 -37.277 1.00 38.41 118 PRO A N 1
ATOM 910 C CA . PRO A 1 118 ? -9.441 11.184 -38.360 1.00 38.41 118 PRO A CA 1
ATOM 911 C C . PRO A 1 118 ? -8.816 12.385 -39.071 1.00 38.41 118 PRO A C 1
ATOM 913 O O . PRO A 1 118 ? -9.470 13.412 -39.287 1.00 38.41 118 PRO A O 1
ATOM 916 N N . ALA A 1 119 ? -7.520 12.269 -39.355 1.00 43.88 119 ALA A N 1
ATOM 917 C CA . ALA A 1 119 ? -6.780 13.272 -40.093 1.00 43.88 119 ALA A CA 1
ATOM 918 C C . ALA A 1 119 ? -7.435 13.487 -41.463 1.00 43.88 119 ALA A C 1
ATOM 920 O O . ALA A 1 119 ? -7.949 12.565 -42.094 1.00 43.88 119 ALA A O 1
ATOM 921 N N . HIS A 1 120 ? -7.448 14.747 -41.874 1.00 43.56 120 HIS A N 1
ATOM 922 C CA . HIS A 1 120 ? -8.034 15.227 -43.110 1.00 43.56 120 HIS A CA 1
ATOM 923 C C . HIS A 1 120 ? -7.499 14.428 -44.313 1.00 43.56 120 HIS A C 1
ATOM 925 O O . HIS A 1 120 ? -6.301 14.458 -44.578 1.00 43.56 120 HIS A O 1
ATOM 931 N N . GLY A 1 121 ? -8.387 13.733 -45.036 1.00 47.16 121 GLY A N 1
ATOM 932 C CA . GLY A 1 121 ? -8.076 13.173 -46.354 1.00 47.16 121 GLY A CA 1
ATOM 933 C C . GLY A 1 121 ? -8.188 11.656 -46.504 1.00 47.16 121 GLY A C 1
ATOM 934 O O . GLY A 1 121 ? -7.232 11.017 -46.917 1.00 47.16 121 GLY A O 1
ATOM 935 N N . GLN A 1 122 ? -9.371 11.077 -46.297 1.00 39.66 122 GLN A N 1
ATOM 936 C CA . GLN A 1 122 ? -9.779 9.906 -47.081 1.00 39.66 122 GLN A CA 1
ATOM 937 C C . GLN A 1 122 ? -11.304 9.878 -47.188 1.00 39.66 122 GLN A C 1
ATOM 939 O O . GLN A 1 122 ? -12.020 9.720 -46.203 1.00 39.66 122 GLN A O 1
ATOM 944 N N . LYS A 1 123 ? -11.806 10.108 -48.406 1.00 39.28 123 LYS A N 1
ATOM 945 C CA . LYS A 1 123 ? -13.217 9.937 -48.750 1.00 39.28 123 LYS A CA 1
ATOM 946 C C . LYS A 1 123 ? -13.529 8.442 -48.711 1.00 39.28 123 LYS A C 1
ATOM 948 O O . LYS A 1 123 ? -13.112 7.724 -49.614 1.00 39.28 123 LYS A O 1
ATOM 953 N N . THR A 1 124 ? -14.285 7.978 -47.724 1.00 35.41 124 THR A N 1
ATOM 954 C CA . THR A 1 124 ? -14.981 6.691 -47.830 1.00 35.41 124 THR A CA 1
ATOM 955 C C . THR A 1 124 ? -16.396 6.978 -48.317 1.00 35.41 124 THR A C 1
ATOM 957 O O . THR A 1 124 ? -17.244 7.482 -47.586 1.00 35.41 124 THR A O 1
ATOM 960 N N . LEU A 1 125 ? -16.611 6.738 -49.610 1.00 39.66 125 LEU A N 1
ATOM 961 C CA . LEU A 1 125 ? -17.935 6.613 -50.204 1.00 39.66 125 LEU A CA 1
ATOM 962 C C . LEU A 1 125 ? -18.570 5.338 -49.650 1.00 39.66 125 LEU A C 1
ATOM 964 O O . LEU A 1 125 ? -18.126 4.245 -49.992 1.00 39.66 125 LEU A O 1
ATOM 968 N N . THR A 1 126 ? -19.640 5.473 -48.874 1.00 37.16 126 THR A N 1
ATOM 969 C CA . THR A 1 126 ? -20.578 4.369 -48.666 1.00 37.16 126 THR A CA 1
ATOM 970 C C . THR A 1 126 ? -21.943 4.826 -49.162 1.00 37.16 126 THR A C 1
ATOM 972 O O . THR A 1 126 ? -22.609 5.655 -48.546 1.00 37.16 126 THR A O 1
ATOM 975 N N . LYS A 1 127 ? -22.304 4.330 -50.351 1.00 3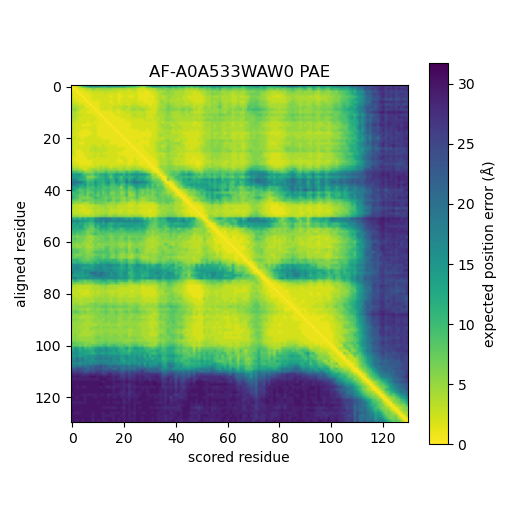3.84 127 LYS A N 1
ATOM 976 C CA . LYS A 1 127 ? -23.645 4.403 -50.937 1.00 33.84 127 LYS A CA 1
ATOM 977 C C . LYS A 1 127 ? -24.639 3.762 -49.966 1.00 33.84 127 LYS A C 1
ATOM 979 O O . LYS A 1 127 ? -24.449 2.610 -49.588 1.00 33.84 127 LYS A O 1
ATOM 984 N N . PHE A 1 128 ? -25.716 4.471 -49.651 1.00 40.00 128 PHE A N 1
ATOM 985 C CA . PHE A 1 128 ? -26.969 3.837 -49.258 1.00 40.00 128 PHE A CA 1
ATOM 986 C C . PHE A 1 128 ? -27.685 3.372 -50.531 1.00 40.00 128 PHE A C 1
ATOM 988 O O . PHE A 1 128 ? -27.843 4.150 -51.472 1.00 40.00 128 PHE A O 1
ATOM 995 N N . SER A 1 129 ? -28.103 2.111 -50.554 1.00 37.03 129 SER A N 1
ATOM 996 C CA . SER A 1 129 ? -29.228 1.648 -51.363 1.00 37.03 129 SER A CA 1
ATOM 997 C C . SER A 1 129 ? -30.215 0.984 -50.414 1.00 37.03 129 SER A C 1
ATOM 999 O O . SER A 1 129 ? -29.790 0.366 -49.438 1.00 37.03 129 SER A O 1
ATOM 1001 N N . SER A 1 130 ? -31.491 1.209 -50.721 1.00 43.84 130 SER A N 1
ATOM 1002 C CA . SER A 1 130 ? -32.708 0.720 -50.070 1.00 43.84 130 SER A CA 1
ATOM 1003 C C . SER A 1 130 ? -32.715 -0.764 -49.738 1.00 43.84 130 SER A C 1
ATOM 1005 O O . SER A 1 130 ? -32.078 -1.534 -50.490 1.00 43.84 130 SER A O 1
#

pLDDT: mean 74.72, std 17.1, range [33.84, 95.38]

Nearest PDB structures (foldseek):
  3v4r-assembly1_A  TM=7.060E-01  e=1.745E-03  Bacillus subtilis
  2fwr-assembly4_D  TM=6.235E-01  e=9.153E-04  Archaeoglobus fulgidus
  3uwx-assembly1_B-2  TM=6.036E-01  e=5.573E-03  Geobacillus sp. Y412MC52
  7tn2-assembly1_W  TM=6.613E-01  e=1.467E-02  Saccharomyces cerevisiae
  9fbw-assembly1_M  TM=5.617E-01  e=1.496E-01  Saccharomyces cerevisiae S288C

Solvent-accessible surface area (backbone atoms only — not comparable to full-atom values): 8572 Å² total; per-residue (Å²): 137,81,62,65,52,76,44,43,88,86,55,50,72,70,56,50,49,55,52,60,73,39,50,78,75,79,29,73,54,70,49,75,46,98,60,88,78,77,95,68,87,76,72,93,47,55,68,46,79,44,78,58,80,79,89,60,61,71,59,51,30,52,52,47,45,64,46,63,54,80,49,94,95,50,94,67,59,48,80,47,76,48,65,55,86,97,46,78,28,52,56,54,54,53,42,49,51,54,31,52,52,53,52,54,55,50,61,73,68,50,75,77,78,76,71,80,73,78,75,92,85,76,90,79,85,76,84,87,77,135

Sequence (130 aa):
DVPAQTIHNGVKPRERQEILESWGKDYFPLLSVHTLEIGYDVPQVGIAIIIASTSNMNQVAQRIGRVVRKVDGKDQALVYVVYVSGTKDDNVLRVVKAAIEKDGERAVRAPAAKGKRPAHGQKTLTKFSS

Mean predicted aligned error: 11.48 Å

Foldseek 3Di:
DADEEEDDPPQDPVRVVVRQVCDPPVHPHYHYDPPPQPDDQRPAAQEEEAEDDDPPLVRLLVVLLSHAADDPPHPHHYYHYDDDPPDPRVSSVVSNVVSNVVNVVVVVPPPDPDPPDPPPDDDDDDDDDD

Radius of gyration: 21.1 Å; Cα contacts (8 Å, |Δi|>4): 118; chains: 1; bounding box: 53×36×70 Å